Protein AF-A0A936VXJ7-F1 (afdb_monomer_lite)

Foldseek 3Di:
DDPPPPDPPPPPPPPDDDPDPDDDDAAEAEELDPDDDDDDFQCVVCVVPDPVCSVVRDRDDHHYHYLQPQDLVNLVPDPDLLVSLVSLLSNCQAPLPVNLVCLVVSLVSDDPPDDLVSVVVSVVCSVPRHPDDPVSVCSSPVVHDVVVVCSVPVPD

Secondary structure (DSSP, 8-state):
---SSSSS-SS-TTSSSS-PPPPPP--EEEE--SS---PPPHHHHTTTS-HHHHTTS-----EEEEGGG--HHHHHT-S-HHHHHHHHHHHHTT-HHHHHHHHHHHHHHS-TT--HHHHHHHHHHHHHHS---HHHHHHHHTTS-HHHHHHHHTT-

pLDDT: mean 74.16, std 15.55, range [32.59, 91.75]

Structure (mmCIF, N/CA/C/O backbone):
data_AF-A0A936VXJ7-F1
#
_entry.id   AF-A0A936VXJ7-F1
#
loop_
_atom_site.group_PDB
_atom_site.id
_atom_site.type_symbol
_atom_site.label_atom_id
_atom_site.label_alt_id
_atom_site.label_comp_id
_atom_site.label_asym_id
_atom_site.label_entity_id
_atom_site.label_seq_id
_atom_site.pdbx_PDB_ins_code
_atom_site.Cartn_x
_atom_site.Cartn_y
_atom_site.Cartn_z
_atom_site.occupancy
_atom_site.B_iso_or_equiv
_atom_site.auth_seq_id
_atom_site.auth_comp_id
_atom_site.auth_asym_id
_atom_site.auth_atom_id
_atom_site.pdbx_PDB_model_num
ATOM 1 N N . MET A 1 1 ? 13.194 -44.483 -25.697 1.00 38.22 1 MET A N 1
ATOM 2 C CA . MET A 1 1 ? 13.604 -43.407 -24.770 1.00 38.22 1 MET A CA 1
ATOM 3 C C . MET A 1 1 ? 14.396 -42.415 -25.597 1.00 38.22 1 MET A C 1
ATOM 5 O O . MET A 1 1 ? 15.498 -42.755 -25.994 1.00 38.22 1 MET A O 1
ATOM 9 N N . ASP A 1 2 ? 13.800 -41.273 -25.940 1.00 32.59 2 ASP A N 1
ATOM 10 C CA . ASP A 1 2 ? 14.481 -40.190 -26.659 1.00 32.59 2 ASP A CA 1
ATOM 11 C C . ASP A 1 2 ? 14.363 -38.901 -25.834 1.00 32.59 2 ASP A C 1
ATOM 13 O O . ASP A 1 2 ? 13.289 -38.534 -25.351 1.00 32.59 2 ASP A O 1
ATOM 17 N N . SER A 1 3 ? 15.512 -38.286 -25.590 1.00 37.94 3 SER A N 1
ATOM 18 C CA . SER A 1 3 ? 15.780 -37.188 -24.659 1.00 37.94 3 SER A CA 1
ATOM 19 C C . SER A 1 3 ? 15.645 -35.800 -25.301 1.00 37.94 3 SER A C 1
ATOM 21 O O . SER A 1 3 ? 16.005 -34.799 -24.685 1.00 37.94 3 SER A O 1
ATOM 23 N N . SER A 1 4 ? 15.094 -35.712 -26.512 1.00 34.69 4 SER A N 1
ATOM 24 C CA . SER A 1 4 ? 15.023 -34.476 -27.301 1.00 34.69 4 SER A CA 1
ATOM 25 C C . SER A 1 4 ? 13.795 -33.589 -27.021 1.00 34.69 4 SER A C 1
ATOM 27 O O . SER A 1 4 ? 13.782 -32.413 -27.377 1.00 34.69 4 SER A O 1
ATOM 29 N N . THR A 1 5 ? 12.754 -34.093 -26.346 1.00 35.91 5 THR A N 1
ATOM 30 C CA . THR A 1 5 ? 11.423 -33.438 -26.346 1.00 35.91 5 THR A CA 1
ATOM 31 C C . THR A 1 5 ? 11.115 -32.526 -25.143 1.00 35.91 5 THR A C 1
ATOM 33 O O . THR A 1 5 ? 9.987 -32.057 -25.005 1.00 35.91 5 THR A O 1
ATOM 36 N N . ARG A 1 6 ? 12.065 -32.262 -24.231 1.00 35.41 6 ARG A N 1
ATOM 37 C CA . ARG A 1 6 ? 11.765 -31.557 -22.957 1.00 35.41 6 ARG A CA 1
ATOM 38 C C . ARG A 1 6 ? 12.106 -30.064 -22.887 1.00 35.41 6 ARG A C 1
ATOM 40 O O . ARG A 1 6 ? 11.699 -29.435 -21.918 1.00 35.41 6 ARG A O 1
ATOM 47 N N . ILE A 1 7 ? 12.786 -29.471 -23.872 1.00 37.38 7 ILE A N 1
ATOM 48 C CA . ILE A 1 7 ? 13.314 -28.095 -23.717 1.00 37.38 7 ILE A CA 1
ATOM 49 C C . ILE A 1 7 ? 12.402 -26.997 -24.309 1.00 37.38 7 ILE A C 1
ATOM 51 O O . ILE A 1 7 ? 12.488 -25.840 -23.915 1.00 37.38 7 ILE A O 1
ATOM 55 N N . SER A 1 8 ? 11.436 -27.316 -25.168 1.00 33.12 8 SER A N 1
ATOM 56 C CA . SER A 1 8 ? 10.668 -26.298 -25.914 1.00 33.12 8 SER A CA 1
ATOM 57 C C . SER A 1 8 ? 9.388 -25.776 -25.237 1.00 33.12 8 SER A C 1
ATOM 59 O O . SER A 1 8 ? 8.607 -25.066 -25.866 1.00 33.12 8 SER A O 1
ATOM 61 N N . LYS A 1 9 ? 9.136 -26.090 -23.958 1.00 35.00 9 LYS A N 1
ATOM 62 C CA . LYS A 1 9 ? 7.835 -25.815 -23.310 1.00 35.00 9 LYS A CA 1
ATOM 63 C C . LYS A 1 9 ? 7.728 -24.501 -22.520 1.00 35.00 9 LYS A C 1
ATOM 65 O O . LYS A 1 9 ? 6.738 -24.331 -21.816 1.00 35.00 9 LYS A O 1
ATOM 70 N N . LEU A 1 10 ? 8.690 -23.575 -22.631 1.00 34.91 10 LEU A N 1
ATOM 71 C CA . LEU A 1 10 ? 8.666 -22.314 -21.863 1.00 34.91 10 LEU A CA 1
ATOM 72 C C . LEU A 1 10 ? 8.192 -21.060 -22.624 1.00 34.91 10 LEU A C 1
ATOM 74 O O . LEU A 1 10 ? 7.893 -20.063 -21.978 1.00 34.91 10 LEU A O 1
ATOM 78 N N . SER A 1 11 ? 8.066 -21.075 -23.953 1.00 37.62 11 SER A N 1
ATOM 79 C CA . SER A 1 11 ? 7.739 -19.861 -24.736 1.00 37.62 11 SER A CA 1
ATOM 80 C C . SER A 1 11 ? 6.331 -19.835 -25.347 1.00 37.62 11 SER A C 1
ATOM 82 O O . SER A 1 11 ? 5.994 -18.912 -26.083 1.00 37.62 11 SER A O 1
ATOM 84 N N . LEU A 1 12 ? 5.475 -20.812 -25.034 1.00 38.44 12 LEU A N 1
ATOM 85 C CA . LEU A 1 12 ? 4.230 -21.066 -25.773 1.00 38.44 12 LEU A CA 1
ATOM 86 C C . LEU A 1 12 ? 2.930 -20.863 -24.972 1.00 38.44 12 LEU A C 1
ATOM 88 O O . LEU A 1 12 ? 1.921 -21.494 -25.275 1.00 38.44 12 LEU A O 1
ATOM 92 N N . CYS A 1 13 ? 2.888 -19.974 -23.973 1.00 42.28 13 CYS A N 1
ATOM 93 C CA . CYS A 1 13 ? 1.605 -19.686 -23.303 1.00 42.28 13 CYS A CA 1
ATOM 94 C C . CYS A 1 13 ? 0.600 -18.948 -24.225 1.00 42.28 13 CYS A C 1
ATOM 96 O O . CYS A 1 13 ? -0.590 -18.900 -23.932 1.00 42.28 13 CYS A O 1
ATOM 98 N N . CYS A 1 14 ? 1.046 -18.423 -25.375 1.00 44.62 14 CYS A N 1
ATOM 99 C CA . CYS A 1 14 ? 0.199 -17.652 -26.294 1.00 44.62 14 CYS A CA 1
ATOM 100 C C . CYS A 1 14 ? -0.342 -18.423 -27.512 1.00 44.62 14 CYS A C 1
ATOM 102 O O . CYS A 1 14 ? -1.029 -17.819 -28.329 1.00 44.62 14 CYS A O 1
ATOM 104 N N . THR A 1 15 ? -0.071 -19.722 -27.679 1.00 41.25 15 THR A N 1
ATOM 105 C CA . THR A 1 15 ? -0.474 -20.445 -28.911 1.00 41.25 15 THR A CA 1
ATOM 106 C C . THR A 1 15 ? -1.250 -21.735 -28.686 1.00 41.25 15 THR A C 1
ATOM 108 O O . THR A 1 15 ? -1.434 -22.505 -29.627 1.00 41.25 15 THR A O 1
ATOM 111 N N . SER A 1 16 ? -1.814 -21.958 -27.496 1.00 45.28 16 SER A N 1
ATOM 112 C CA . SER A 1 16 ? -2.811 -23.016 -27.324 1.00 45.28 16 SER A CA 1
ATOM 113 C C . SER A 1 16 ? -4.217 -22.460 -27.082 1.00 45.28 16 SER A C 1
ATOM 115 O O . SER A 1 16 ? -4.612 -22.189 -25.952 1.00 45.28 16 SER A O 1
ATOM 117 N N . GLN A 1 17 ? -4.974 -22.458 -28.183 1.00 48.06 17 GLN A N 1
ATOM 118 C CA . GLN A 1 17 ? -6.402 -22.781 -28.268 1.00 48.06 17 GLN A CA 1
ATOM 119 C C . GLN A 1 17 ? -7.424 -21.640 -28.099 1.00 48.06 17 GLN A C 1
ATOM 121 O O . GLN A 1 17 ? -7.565 -21.012 -27.052 1.00 48.06 17 GLN A O 1
ATOM 126 N N . SER A 1 18 ? -8.245 -21.523 -29.153 1.00 48.81 18 SER A N 1
ATOM 127 C CA . SER A 1 18 ? -9.419 -20.664 -29.385 1.00 48.81 18 SER A CA 1
ATOM 128 C C . SER A 1 18 ? -9.131 -19.204 -29.758 1.00 48.81 18 SER A C 1
ATOM 130 O O . SER A 1 18 ? -8.233 -18.580 -29.208 1.00 48.81 18 SER A O 1
ATOM 132 N N . GLN A 1 19 ? -9.913 -18.676 -30.710 1.00 55.91 19 GLN A N 1
ATOM 133 C CA . GLN A 1 19 ? -10.010 -17.277 -31.169 1.00 55.91 19 GLN A CA 1
ATOM 134 C C . GLN A 1 19 ? -10.372 -16.300 -30.030 1.00 55.91 19 GLN A C 1
ATOM 136 O O . GLN A 1 19 ? -11.368 -15.579 -30.081 1.00 55.91 19 GLN A O 1
ATOM 141 N N . LYS A 1 20 ? -9.594 -16.282 -28.952 1.00 63.78 20 LYS A N 1
ATOM 142 C CA . LYS A 1 20 ? -9.739 -15.308 -27.880 1.00 63.78 20 LYS A CA 1
ATOM 143 C C . LYS A 1 20 ? -9.072 -14.021 -28.336 1.00 63.78 20 LYS A C 1
ATOM 145 O O . LYS A 1 20 ? -7.912 -14.025 -28.740 1.00 63.78 20 LYS A O 1
ATOM 150 N N . LYS A 1 21 ? -9.838 -12.928 -28.301 1.00 71.69 21 LYS A N 1
ATOM 151 C CA . LYS A 1 21 ? -9.329 -11.577 -28.549 1.00 71.69 21 LYS A CA 1
ATOM 152 C C . LYS A 1 21 ? -8.070 -11.366 -27.709 1.00 71.69 21 LYS A C 1
ATOM 154 O O . LYS A 1 21 ? -8.076 -11.617 -26.506 1.00 71.69 21 LYS A O 1
ATOM 159 N N . VAL A 1 22 ? -6.995 -10.932 -28.357 1.00 76.69 22 VAL A N 1
ATOM 160 C CA . VAL A 1 22 ? -5.766 -10.553 -27.662 1.00 76.69 22 VAL A CA 1
ATOM 161 C C . VAL A 1 22 ? -6.062 -9.266 -26.900 1.00 76.69 22 VAL A C 1
ATOM 163 O O . VAL A 1 22 ? -6.477 -8.272 -27.496 1.00 76.69 22 VAL A O 1
ATOM 166 N N . HIS A 1 23 ? -5.888 -9.299 -25.582 1.00 80.69 23 HIS A N 1
ATOM 167 C CA . HIS A 1 23 ? -6.041 -8.129 -24.727 1.00 80.69 23 HIS A CA 1
ATOM 168 C C . HIS A 1 23 ? -4.665 -7.521 -24.436 1.00 80.69 23 HIS A C 1
ATOM 170 O O . HIS A 1 23 ? -3.713 -8.273 -24.209 1.00 80.69 23 HIS A O 1
ATOM 176 N N . PRO A 1 24 ? -4.536 -6.183 -24.425 1.00 80.81 24 PRO A N 1
ATOM 177 C CA . PRO A 1 24 ? -3.307 -5.551 -23.973 1.00 80.81 24 PRO A CA 1
ATOM 178 C C . PRO A 1 24 ? -3.052 -5.915 -22.506 1.00 80.81 24 PRO A C 1
ATOM 180 O O . PRO A 1 24 ? -3.937 -5.780 -21.661 1.00 80.81 24 PRO A O 1
ATOM 183 N N . VAL A 1 25 ? -1.836 -6.370 -22.204 1.00 81.19 25 VAL A N 1
ATOM 184 C CA . VAL A 1 25 ? -1.378 -6.604 -20.831 1.00 81.19 25 VAL A CA 1
ATOM 185 C C . VAL A 1 25 ? -0.653 -5.351 -20.362 1.00 81.19 25 VAL A C 1
ATOM 187 O O . VAL A 1 25 ? 0.349 -4.959 -20.958 1.00 81.19 25 VAL A O 1
ATOM 190 N N . ILE A 1 26 ? -1.158 -4.721 -19.302 1.00 84.69 26 ILE A N 1
ATOM 191 C CA . ILE A 1 26 ? -0.515 -3.565 -18.671 1.00 84.69 26 ILE A CA 1
ATOM 192 C C . ILE A 1 26 ? 0.280 -4.079 -17.465 1.00 84.69 26 ILE A C 1
ATOM 194 O O . ILE A 1 26 ? -0.332 -4.533 -16.496 1.00 84.69 26 ILE A O 1
ATOM 198 N N . PRO A 1 27 ? 1.622 -4.035 -17.492 1.00 83.50 27 PRO A N 1
ATOM 199 C CA . PRO A 1 27 ? 2.417 -4.458 -16.354 1.00 83.50 27 PRO A CA 1
ATOM 200 C C . PRO A 1 27 ? 2.348 -3.392 -15.260 1.00 83.50 27 PRO A C 1
ATOM 202 O O . PRO A 1 27 ? 2.728 -2.237 -15.466 1.00 83.50 27 PRO A O 1
ATOM 205 N N . ILE A 1 28 ? 1.866 -3.793 -14.087 1.00 84.69 28 ILE A N 1
ATOM 206 C CA . ILE A 1 28 ? 1.844 -2.957 -12.887 1.00 84.69 28 ILE A CA 1
ATOM 207 C C . ILE A 1 28 ? 3.028 -3.370 -12.018 1.00 84.69 28 ILE A C 1
ATOM 209 O O . ILE A 1 28 ? 3.136 -4.525 -11.610 1.00 84.69 28 ILE A O 1
ATOM 213 N N . LEU A 1 29 ? 3.917 -2.420 -11.748 1.00 85.38 29 LEU A N 1
ATOM 214 C CA . LEU A 1 29 ? 5.057 -2.595 -10.865 1.00 85.38 29 LEU A CA 1
ATOM 215 C C . LEU A 1 29 ? 4.728 -1.974 -9.515 1.00 85.38 29 LEU A C 1
ATOM 217 O O . LEU A 1 29 ? 4.632 -0.756 -9.378 1.00 85.38 29 LEU A O 1
ATOM 221 N N . TYR A 1 30 ? 4.544 -2.834 -8.527 1.00 85.44 30 TYR A N 1
ATOM 222 C CA . TYR A 1 30 ? 4.055 -2.459 -7.216 1.00 85.44 30 TYR A CA 1
ATOM 223 C C . TYR A 1 30 ? 5.163 -2.589 -6.165 1.00 85.44 30 TYR A C 1
ATOM 225 O O . TYR A 1 30 ? 5.767 -3.654 -6.032 1.00 85.44 30 TYR A O 1
ATOM 233 N N . TYR A 1 31 ? 5.453 -1.506 -5.441 1.00 86.19 31 TYR A N 1
ATOM 234 C CA . TYR A 1 31 ? 6.580 -1.423 -4.510 1.00 86.19 31 TYR A CA 1
ATOM 235 C C . TYR A 1 31 ? 6.155 -0.960 -3.113 1.00 86.19 31 TYR A C 1
ATOM 237 O O . TYR A 1 31 ? 5.547 0.099 -2.946 1.00 86.19 31 TYR A O 1
ATOM 245 N N . GLN A 1 32 ? 6.545 -1.747 -2.107 1.00 80.56 32 GLN A N 1
ATOM 246 C CA . GLN A 1 32 ? 6.182 -1.571 -0.695 1.00 80.56 32 GLN A CA 1
ATOM 247 C C . GLN A 1 32 ? 7.390 -1.324 0.228 1.00 80.56 32 GLN A C 1
ATOM 249 O O . GLN A 1 32 ? 7.325 -1.632 1.417 1.00 80.56 32 GLN A O 1
ATOM 254 N N . GLY A 1 33 ? 8.521 -0.849 -0.300 1.00 79.56 33 GLY A N 1
ATOM 255 C CA . GLY A 1 33 ? 9.717 -0.619 0.515 1.00 79.56 33 GLY A CA 1
ATOM 256 C C . GLY A 1 33 ? 9.712 0.711 1.275 1.00 79.56 33 GLY A C 1
ATOM 257 O O . GLY A 1 33 ? 8.847 1.564 1.077 1.00 79.56 33 GLY A O 1
ATOM 258 N N . LYS A 1 34 ? 10.710 0.870 2.155 1.00 73.56 34 LYS A N 1
ATOM 259 C CA . LYS A 1 34 ? 10.889 2.029 3.050 1.00 73.56 34 LYS A CA 1
ATOM 260 C C . LYS A 1 34 ? 11.426 3.284 2.360 1.00 73.56 34 LYS A C 1
ATOM 262 O O . LYS A 1 34 ? 11.454 4.338 2.981 1.00 73.56 34 LYS A O 1
ATOM 267 N N . GLU A 1 35 ? 11.880 3.181 1.115 1.00 78.50 35 GLU A N 1
ATOM 268 C CA . GLU A 1 35 ? 12.590 4.259 0.426 1.00 78.50 35 GLU A CA 1
ATOM 269 C C . GLU A 1 35 ? 11.893 4.656 -0.873 1.00 78.50 35 GLU A C 1
ATOM 271 O O . GLU A 1 35 ? 11.108 3.902 -1.448 1.00 78.50 35 GLU A O 1
ATOM 276 N N . LYS A 1 36 ? 12.198 5.854 -1.379 1.00 76.12 36 LYS A N 1
ATOM 277 C CA . LYS A 1 36 ? 11.784 6.219 -2.734 1.00 76.12 36 LYS A CA 1
ATOM 278 C C . LYS A 1 36 ? 12.536 5.344 -3.725 1.00 76.12 36 LYS A C 1
ATOM 280 O O . LYS A 1 36 ? 13.745 5.480 -3.880 1.00 76.12 36 LYS A O 1
ATOM 285 N N . TRP A 1 37 ? 11.807 4.501 -4.444 1.00 80.94 37 TRP A N 1
ATOM 286 C CA . TRP A 1 37 ? 12.383 3.745 -5.542 1.00 80.94 37 TRP A CA 1
ATOM 287 C C . TRP A 1 37 ? 12.178 4.474 -6.869 1.00 80.94 37 TRP A C 1
ATOM 289 O O . TRP A 1 37 ? 11.055 4.817 -7.246 1.00 80.94 37 TRP A O 1
ATOM 299 N N . LYS A 1 38 ? 13.282 4.717 -7.577 1.00 81.00 38 LYS A N 1
ATOM 300 C CA . LYS A 1 38 ? 13.268 5.183 -8.961 1.00 81.00 38 LYS A CA 1
ATOM 301 C C . LYS A 1 38 ? 13.287 3.959 -9.870 1.00 81.00 38 LYS A C 1
ATOM 303 O O . LYS A 1 38 ? 14.284 3.246 -9.916 1.00 81.00 38 LYS A O 1
ATOM 308 N N . VAL A 1 39 ? 12.186 3.725 -10.578 1.00 80.94 39 VAL A N 1
ATOM 309 C CA . VAL A 1 39 ? 12.097 2.625 -11.543 1.00 80.94 39 VAL A CA 1
ATOM 310 C C . VAL A 1 39 ? 12.990 2.931 -12.737 1.00 80.94 39 VAL A C 1
ATOM 312 O O . VAL A 1 39 ? 12.792 3.928 -13.432 1.00 80.94 39 VAL A O 1
ATOM 315 N N . GLU A 1 40 ? 13.968 2.065 -12.961 1.00 83.38 40 GLU A N 1
ATOM 316 C CA . GLU A 1 40 ? 14.768 2.037 -14.183 1.00 83.38 40 GLU A CA 1
ATOM 317 C C . GLU A 1 40 ? 14.084 1.145 -15.228 1.00 83.38 40 GLU A C 1
ATOM 319 O O . GLU A 1 40 ? 13.308 0.248 -14.877 1.00 83.38 40 GLU A O 1
ATOM 324 N N . SER A 1 41 ? 14.335 1.383 -16.519 1.00 81.25 41 SER A N 1
ATOM 325 C CA . SER A 1 41 ? 13.802 0.490 -17.549 1.00 81.25 41 SER A CA 1
ATOM 326 C C . SER A 1 41 ? 14.466 -0.889 -17.462 1.00 81.25 41 SER A C 1
ATOM 328 O O . SER A 1 41 ? 15.590 -1.027 -16.978 1.00 81.25 41 SER A O 1
ATOM 330 N N . MET A 1 42 ? 13.802 -1.928 -17.977 1.00 80.69 42 MET A N 1
ATOM 331 C CA . MET A 1 42 ? 14.399 -3.270 -18.024 1.00 80.69 42 MET A CA 1
ATOM 332 C C . MET A 1 42 ? 15.738 -3.268 -18.784 1.00 80.69 42 MET A C 1
ATOM 334 O O . MET A 1 42 ? 16.670 -3.971 -18.405 1.00 80.69 42 MET A O 1
ATOM 338 N N . ALA A 1 43 ? 15.852 -2.435 -19.822 1.00 82.31 43 ALA A N 1
ATOM 339 C CA . ALA A 1 43 ? 17.093 -2.251 -20.567 1.00 82.31 43 ALA A CA 1
ATOM 340 C C . ALA A 1 43 ? 18.195 -1.604 -19.710 1.00 82.31 43 ALA A C 1
ATOM 342 O O . ALA A 1 43 ? 19.338 -2.053 -19.745 1.00 82.31 43 ALA A O 1
ATOM 343 N N . ASP A 1 44 ? 17.855 -0.599 -18.897 1.00 85.88 44 ASP A N 1
ATOM 344 C CA . ASP A 1 44 ? 18.810 0.061 -17.998 1.00 85.88 44 ASP A CA 1
ATOM 345 C C . ASP A 1 44 ? 19.350 -0.901 -16.933 1.00 85.88 44 ASP A C 1
ATOM 347 O O . ASP A 1 44 ? 20.553 -0.909 -16.662 1.00 85.88 44 ASP A O 1
ATOM 351 N N . LEU A 1 45 ? 18.480 -1.754 -16.381 1.00 85.44 45 LEU A N 1
ATOM 352 C CA . LEU A 1 45 ? 18.856 -2.775 -15.399 1.00 85.44 45 LEU A CA 1
ATOM 353 C C . LEU A 1 45 ? 19.804 -3.830 -15.987 1.00 85.44 45 LEU A C 1
ATOM 355 O O . LEU A 1 45 ? 20.626 -4.397 -15.268 1.00 85.44 45 LEU A O 1
ATOM 359 N N . LEU A 1 46 ? 19.709 -4.088 -17.293 1.00 87.44 46 LEU A N 1
ATOM 360 C CA . LEU A 1 46 ? 20.484 -5.116 -17.988 1.00 87.44 46 LEU A CA 1
ATOM 361 C C . LEU A 1 46 ? 21.656 -4.551 -18.803 1.00 87.44 46 LEU A C 1
ATOM 363 O O . LEU A 1 46 ? 22.342 -5.310 -19.481 1.00 87.44 46 LEU A O 1
ATOM 367 N N . LYS A 1 47 ? 21.964 -3.253 -18.703 1.00 85.25 47 LYS A N 1
ATOM 368 C CA . LYS A 1 47 ? 23.025 -2.586 -19.488 1.00 85.25 47 LYS A CA 1
ATOM 369 C C . LYS A 1 47 ? 24.428 -3.193 -19.353 1.00 85.25 47 LYS A C 1
ATOM 371 O O . LYS A 1 47 ? 25.291 -2.926 -20.183 1.00 85.25 47 LYS A O 1
ATOM 376 N N . THR A 1 48 ? 24.675 -3.968 -18.296 1.00 91.06 48 THR A N 1
ATOM 377 C CA . THR A 1 48 ? 25.946 -4.669 -18.052 1.00 91.06 48 THR A CA 1
ATOM 378 C C . THR A 1 48 ? 26.091 -5.953 -18.871 1.00 91.06 48 THR A C 1
ATOM 380 O O . THR A 1 48 ? 27.198 -6.475 -18.992 1.00 91.06 48 THR A O 1
ATOM 383 N N . TYR A 1 49 ? 25.000 -6.464 -19.445 1.00 89.62 49 TYR A N 1
ATOM 384 C CA . TYR A 1 49 ? 25.007 -7.665 -20.271 1.00 89.62 49 TYR A CA 1
ATOM 385 C C . TYR A 1 49 ? 25.454 -7.360 -21.710 1.00 89.62 49 TYR A C 1
ATOM 387 O O . TYR A 1 49 ? 25.307 -6.232 -22.189 1.00 89.62 49 TYR A O 1
ATOM 395 N N . PRO A 1 50 ? 25.987 -8.363 -22.437 1.00 91.75 50 PRO A N 1
ATOM 396 C CA . PRO A 1 50 ? 26.375 -8.202 -23.833 1.00 91.75 50 PRO A CA 1
ATOM 397 C C . PRO A 1 50 ? 25.258 -7.601 -24.691 1.00 91.75 50 PRO A C 1
ATOM 399 O O . PRO A 1 50 ? 24.106 -8.024 -24.603 1.00 91.75 50 PRO A O 1
ATOM 402 N N . LYS A 1 51 ? 25.614 -6.672 -25.590 1.00 87.12 51 LYS A N 1
ATOM 403 C CA . LYS A 1 51 ? 24.652 -5.983 -26.473 1.00 87.12 51 LYS A CA 1
ATOM 404 C C . LYS A 1 51 ? 23.769 -6.941 -27.276 1.00 87.12 51 LYS A C 1
ATOM 406 O O . LYS A 1 51 ? 22.600 -6.646 -27.469 1.00 87.12 51 LYS A O 1
ATOM 411 N N . ALA A 1 52 ? 24.302 -8.098 -27.671 1.00 90.19 52 ALA A N 1
ATOM 412 C CA . ALA A 1 52 ? 23.552 -9.132 -28.384 1.00 90.19 52 ALA A CA 1
ATOM 413 C C . ALA A 1 52 ? 22.330 -9.658 -27.601 1.00 90.19 52 ALA A C 1
ATOM 415 O O . ALA A 1 52 ? 21.370 -10.120 -28.204 1.00 90.19 52 ALA A O 1
ATOM 416 N N . LEU A 1 53 ? 22.339 -9.578 -26.264 1.00 88.19 53 LEU A N 1
ATOM 417 C CA . LEU A 1 53 ? 21.200 -9.985 -25.437 1.00 88.19 53 LEU A CA 1
ATOM 418 C C . LEU A 1 53 ? 20.117 -8.903 -25.342 1.00 88.19 53 LEU A C 1
ATOM 420 O O . LEU A 1 53 ? 18.978 -9.228 -25.016 1.00 88.19 53 LEU A O 1
ATOM 424 N N . MET A 1 54 ? 20.434 -7.640 -25.654 1.00 86.25 54 MET A N 1
ATOM 425 C CA . MET A 1 54 ? 19.475 -6.531 -25.553 1.00 86.25 54 MET A CA 1
ATOM 426 C C . MET A 1 54 ? 18.308 -6.671 -26.533 1.00 86.25 54 MET A C 1
ATOM 428 O O . MET A 1 54 ? 17.211 -6.212 -26.234 1.00 86.25 54 MET A O 1
ATOM 432 N N . GLU A 1 55 ? 18.510 -7.355 -27.662 1.00 85.94 55 GLU A N 1
ATOM 433 C CA . GLU A 1 55 ? 17.463 -7.633 -28.659 1.00 85.94 55 GLU A CA 1
ATOM 434 C C . GLU A 1 55 ? 16.326 -8.510 -28.108 1.00 85.94 55 GLU A C 1
ATOM 436 O O . GLU A 1 55 ? 15.214 -8.490 -28.631 1.00 85.94 55 GLU A O 1
ATOM 441 N N . TYR A 1 56 ? 16.586 -9.246 -27.024 1.00 86.75 56 TYR A N 1
ATOM 442 C CA . TYR A 1 56 ? 15.617 -10.121 -26.364 1.00 86.75 56 TYR A CA 1
ATOM 443 C C . TYR A 1 56 ? 14.990 -9.483 -25.119 1.00 86.75 56 TYR A C 1
ATOM 445 O O . TYR A 1 56 ? 14.108 -10.086 -24.505 1.00 86.75 56 TYR A O 1
ATOM 453 N N . VAL A 1 57 ? 15.429 -8.283 -24.724 1.00 83.88 57 VAL A N 1
ATOM 454 C CA . VAL A 1 57 ? 14.898 -7.582 -23.551 1.00 83.88 57 VAL A CA 1
ATOM 455 C C . VAL A 1 57 ? 13.594 -6.875 -23.935 1.00 83.88 57 VAL A C 1
ATOM 457 O O . VAL A 1 57 ? 13.604 -5.987 -24.789 1.00 83.88 57 VAL A O 1
ATOM 460 N N . PRO A 1 58 ? 12.453 -7.213 -23.306 1.00 79.75 58 PRO A N 1
ATOM 461 C CA . PRO A 1 58 ? 11.188 -6.562 -23.613 1.00 79.75 58 PRO A CA 1
ATOM 462 C C . PRO A 1 58 ? 11.218 -5.081 -23.223 1.00 79.75 58 PRO A C 1
ATOM 464 O O . PRO A 1 58 ? 11.486 -4.736 -22.072 1.00 79.75 58 PRO A O 1
ATOM 467 N N . ASN A 1 59 ? 10.870 -4.203 -24.163 1.00 75.12 59 ASN A N 1
ATOM 468 C CA . ASN A 1 59 ? 10.741 -2.768 -23.912 1.00 75.12 59 ASN A CA 1
ATOM 469 C C . ASN A 1 59 ? 9.271 -2.379 -23.691 1.00 75.12 59 ASN A C 1
ATOM 471 O O . ASN A 1 59 ? 8.660 -1.698 -24.516 1.00 75.12 59 ASN A O 1
ATOM 475 N N . TYR A 1 60 ? 8.670 -2.869 -22.605 1.00 79.31 60 TYR A N 1
ATOM 476 C CA . TYR A 1 60 ? 7.322 -2.458 -22.210 1.00 79.31 60 TYR A CA 1
ATOM 477 C C . TYR A 1 60 ? 7.360 -1.322 -21.187 1.00 79.31 60 TYR A C 1
ATOM 479 O O . TYR A 1 60 ? 8.235 -1.250 -20.325 1.00 79.31 60 TYR A O 1
ATOM 487 N N . LYS A 1 61 ? 6.355 -0.445 -21.253 1.00 81.06 61 LYS A N 1
ATOM 488 C CA . LYS A 1 61 ? 6.095 0.547 -20.207 1.00 81.06 61 LYS A CA 1
ATOM 489 C C . LYS A 1 61 ? 5.326 -0.115 -19.070 1.00 81.06 61 LYS A C 1
ATOM 491 O O . LYS A 1 61 ? 4.335 -0.793 -19.328 1.00 81.06 61 LYS A O 1
ATOM 496 N N . SER A 1 62 ? 5.753 0.115 -17.833 1.00 82.56 62 SER A N 1
ATOM 497 C CA . SER A 1 62 ? 5.031 -0.306 -16.631 1.00 82.56 62 SER A CA 1
ATOM 498 C C . SER A 1 62 ? 4.373 0.872 -15.927 1.00 82.56 62 SER A C 1
ATOM 500 O O . SER A 1 62 ? 4.950 1.957 -15.855 1.00 82.56 62 SER A O 1
ATOM 502 N N . VAL A 1 63 ? 3.204 0.635 -15.338 1.00 84.12 63 VAL A N 1
ATOM 503 C CA . VAL A 1 63 ? 2.615 1.556 -14.361 1.00 84.12 63 VAL A CA 1
ATOM 504 C C . VAL A 1 63 ? 3.296 1.300 -13.024 1.00 84.12 63 VAL A C 1
ATOM 506 O O . VAL A 1 63 ? 3.169 0.211 -12.468 1.00 84.12 63 VAL A O 1
ATOM 509 N N . PHE A 1 64 ? 4.047 2.279 -12.524 1.00 83.62 64 PHE A N 1
ATOM 510 C CA . PHE A 1 64 ? 4.694 2.177 -11.221 1.00 83.62 64 PHE A CA 1
ATOM 511 C C . PHE A 1 64 ? 3.782 2.689 -10.107 1.00 83.62 64 PHE A C 1
ATOM 513 O O . PHE A 1 64 ? 3.290 3.814 -10.172 1.00 83.62 64 PHE A O 1
ATOM 520 N N . VAL A 1 65 ? 3.609 1.878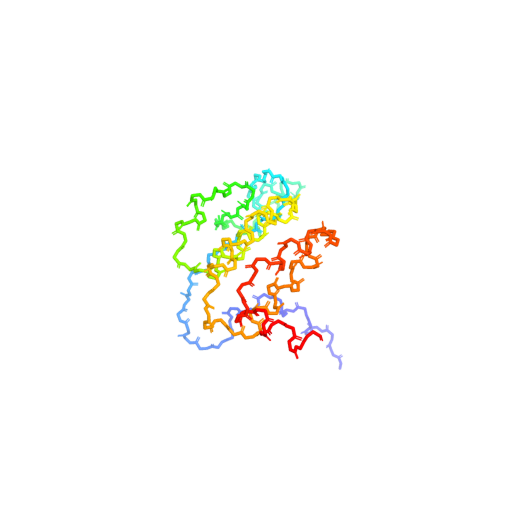 -9.066 1.00 79.25 65 VAL A N 1
ATOM 521 C CA . VAL A 1 65 ? 2.865 2.222 -7.855 1.00 79.25 65 VAL A CA 1
ATOM 522 C C . VAL A 1 65 ? 3.782 2.005 -6.654 1.00 79.25 65 VAL A C 1
ATOM 524 O O . VAL A 1 65 ? 3.985 0.878 -6.202 1.00 79.25 65 VAL A O 1
ATOM 527 N N . GLY A 1 66 ? 4.361 3.094 -6.147 1.00 81.25 66 GLY A N 1
ATOM 528 C CA . GLY A 1 66 ? 5.197 3.091 -4.947 1.00 81.25 66 GLY A CA 1
ATOM 529 C C . GLY A 1 66 ? 4.431 3.595 -3.725 1.00 81.25 66 GLY A C 1
ATOM 530 O O . GLY A 1 66 ? 4.026 4.756 -3.692 1.00 81.25 66 GLY A O 1
ATOM 531 N N . LEU A 1 67 ? 4.281 2.756 -2.696 1.00 76.56 67 LEU A N 1
ATOM 532 C CA . LEU A 1 67 ? 3.525 3.109 -1.486 1.00 76.56 67 LEU A CA 1
ATOM 533 C C . LEU A 1 67 ? 4.137 4.258 -0.680 1.00 76.56 67 LEU A C 1
ATOM 535 O O . LEU A 1 67 ? 3.402 5.045 -0.086 1.00 76.56 67 LEU A O 1
ATOM 539 N N . PHE A 1 68 ? 5.469 4.366 -0.669 1.00 71.69 68 PHE A N 1
ATOM 540 C CA . PHE A 1 68 ? 6.180 5.411 0.073 1.00 71.69 68 PHE A CA 1
ATOM 541 C C . PHE A 1 68 ? 5.734 6.826 -0.339 1.00 71.69 68 PHE A C 1
ATOM 543 O O . PHE A 1 68 ? 5.711 7.739 0.480 1.00 71.69 68 PHE A O 1
ATOM 550 N N . GLY A 1 69 ? 5.360 7.010 -1.610 1.00 70.81 69 GLY A N 1
ATOM 551 C CA . GLY A 1 69 ? 4.956 8.303 -2.164 1.00 70.81 69 GLY A CA 1
ATOM 552 C C . GLY A 1 69 ? 3.458 8.591 -2.127 1.00 70.81 69 GLY A C 1
ATOM 553 O O . GLY A 1 69 ? 3.071 9.703 -2.477 1.00 70.81 69 GLY A O 1
ATOM 554 N N . LEU A 1 70 ? 2.613 7.630 -1.732 1.00 79.19 70 LEU A N 1
ATOM 555 C CA . LEU A 1 70 ? 1.179 7.891 -1.613 1.00 79.19 70 LEU A CA 1
ATOM 556 C C . LEU A 1 70 ? 0.950 8.946 -0.528 1.00 79.19 70 LEU A C 1
ATOM 558 O O . LEU A 1 70 ? 1.660 8.981 0.471 1.00 79.19 70 LEU A O 1
ATOM 562 N N . THR A 1 71 ? -0.015 9.832 -0.714 1.00 83.81 71 THR A N 1
ATOM 563 C CA . THR A 1 71 ? -0.471 10.731 0.352 1.00 83.81 71 THR A CA 1
ATOM 564 C C . THR A 1 71 ? -1.772 10.198 0.928 1.00 83.81 71 THR A C 1
ATOM 566 O O . THR A 1 71 ? -2.487 9.441 0.270 1.00 83.81 71 THR A O 1
ATOM 569 N N . ASP A 1 72 ? -2.109 10.610 2.145 1.00 82.69 72 ASP A N 1
ATOM 570 C CA . ASP A 1 72 ? -3.390 10.241 2.751 1.00 82.69 72 ASP A CA 1
ATOM 571 C C . ASP A 1 72 ? -4.558 10.789 1.901 1.00 82.69 72 ASP A C 1
ATOM 573 O O . ASP A 1 72 ? -5.574 10.125 1.735 1.00 82.69 72 ASP A O 1
ATOM 577 N N . GLU A 1 73 ? -4.368 11.939 1.243 1.00 84.94 73 GLU A N 1
ATOM 578 C CA . GLU A 1 73 ? -5.288 12.473 0.232 1.00 84.94 73 GLU A CA 1
ATOM 579 C C . GLU A 1 73 ? -5.455 11.526 -0.967 1.00 84.94 73 GLU A C 1
ATOM 581 O O . GLU A 1 73 ? -6.582 11.227 -1.357 1.00 84.94 73 GLU A O 1
ATOM 586 N N . SER A 1 74 ? -4.354 10.985 -1.502 1.00 84.50 74 SER A N 1
ATOM 587 C CA . SER A 1 74 ? -4.399 10.020 -2.613 1.00 84.50 74 SER A CA 1
ATOM 588 C C . SER A 1 74 ? -5.137 8.739 -2.216 1.00 84.50 74 SER A C 1
ATOM 590 O O . SER A 1 74 ? -5.875 8.172 -3.016 1.00 84.50 74 SER A O 1
ATOM 592 N N . LEU A 1 75 ? -4.956 8.280 -0.974 1.00 83.94 75 LEU A N 1
ATOM 593 C CA . LEU A 1 75 ? -5.669 7.120 -0.437 1.00 83.94 75 LEU A CA 1
ATOM 594 C C . LEU A 1 75 ? -7.163 7.409 -0.269 1.00 83.94 75 LEU A C 1
ATOM 596 O O . LEU A 1 75 ? -7.989 6.561 -0.596 1.00 83.94 75 LEU A O 1
ATOM 600 N N . ASN A 1 76 ? -7.524 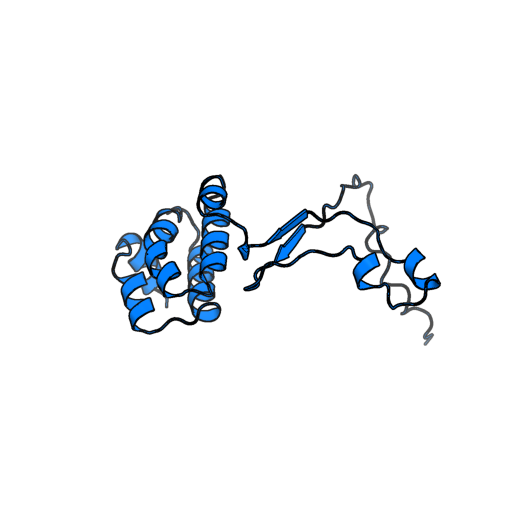8.603 0.197 1.00 83.06 76 ASN A N 1
ATOM 601 C CA . ASN A 1 76 ? -8.917 9.002 0.402 1.00 83.06 76 ASN A CA 1
ATOM 602 C C . ASN A 1 76 ? -9.699 9.172 -0.908 1.00 83.06 76 ASN A C 1
ATOM 604 O O . ASN A 1 76 ? -10.915 9.000 -0.901 1.00 83.06 76 ASN A O 1
ATOM 608 N N . GLN A 1 77 ? -9.015 9.451 -2.020 1.00 86.38 77 GLN A N 1
ATOM 609 C CA . GLN A 1 77 ? -9.610 9.504 -3.362 1.00 86.38 77 GLN A CA 1
ATOM 610 C C . GLN A 1 77 ? -9.945 8.118 -3.942 1.00 86.38 77 GLN A C 1
ATOM 612 O O . GLN A 1 77 ? -10.627 8.036 -4.962 1.00 86.38 77 GLN A O 1
ATOM 617 N N . LEU A 1 78 ? -9.488 7.023 -3.321 1.00 84.06 78 LEU A N 1
ATOM 618 C CA . LEU A 1 78 ? -9.826 5.673 -3.770 1.00 84.06 78 LEU A CA 1
ATOM 619 C C . LEU A 1 78 ? -11.293 5.353 -3.461 1.00 84.06 78 LEU A C 1
ATOM 621 O O . LEU A 1 78 ? -11.710 5.365 -2.299 1.00 84.06 78 LEU A O 1
ATOM 625 N N . GLU A 1 79 ? -12.045 5.009 -4.508 1.00 83.75 79 GLU A N 1
ATOM 626 C CA . GLU A 1 79 ? -13.450 4.590 -4.405 1.00 83.75 79 GLU A CA 1
ATOM 627 C C . GLU A 1 79 ? -13.596 3.198 -3.772 1.00 83.75 79 GLU A C 1
ATOM 629 O O . GLU A 1 79 ? -14.546 2.939 -3.032 1.00 83.75 79 GLU A O 1
ATOM 634 N N . ASP A 1 80 ? -12.643 2.297 -4.031 1.00 84.94 80 ASP A N 1
ATOM 635 C CA . ASP A 1 80 ? -12.654 0.948 -3.470 1.00 84.94 80 ASP A CA 1
ATOM 636 C C . ASP A 1 80 ? -12.156 0.969 -2.016 1.00 84.94 80 ASP A C 1
ATOM 638 O O . ASP A 1 80 ? -10.964 1.127 -1.729 1.00 84.94 80 ASP A O 1
ATOM 642 N N . ASN A 1 81 ? -13.098 0.788 -1.088 1.00 79.62 81 ASN A N 1
ATOM 643 C CA . ASN A 1 81 ? -12.828 0.778 0.346 1.00 79.62 81 ASN A CA 1
ATOM 644 C C . ASN A 1 81 ? -11.839 -0.326 0.752 1.00 79.62 81 ASN A C 1
ATOM 646 O O . ASN A 1 81 ? -11.012 -0.088 1.629 1.00 79.62 81 ASN A O 1
ATOM 650 N N . ALA A 1 82 ? -11.893 -1.511 0.134 1.00 79.25 82 ALA A N 1
ATOM 651 C CA . ALA A 1 82 ? -10.993 -2.614 0.465 1.00 79.25 82 ALA A CA 1
ATOM 652 C C . ALA A 1 82 ? -9.565 -2.292 0.030 1.00 79.25 82 ALA A C 1
ATOM 654 O O . ALA A 1 82 ? -8.619 -2.461 0.802 1.00 79.25 82 ALA A O 1
ATOM 655 N N . LEU A 1 83 ? -9.406 -1.781 -1.190 1.00 83.25 83 LEU A N 1
ATOM 656 C CA . LEU A 1 83 ? -8.116 -1.345 -1.705 1.00 83.25 83 LEU A CA 1
ATOM 657 C C . LEU A 1 83 ? -7.541 -0.223 -0.840 1.00 83.25 83 LEU A C 1
ATOM 659 O O . LEU A 1 83 ? -6.378 -0.302 -0.443 1.00 83.25 83 LEU A O 1
ATOM 663 N N . ARG A 1 84 ? -8.357 0.775 -0.481 1.00 85.62 84 ARG A N 1
ATOM 664 C CA . ARG A 1 84 ? -7.952 1.846 0.437 1.00 85.62 84 ARG A CA 1
ATOM 665 C C . ARG A 1 84 ? -7.476 1.278 1.770 1.00 85.62 84 ARG A C 1
ATOM 667 O O . ARG A 1 84 ? -6.376 1.603 2.199 1.00 85.62 84 ARG A O 1
ATOM 674 N N . THR A 1 85 ? -8.250 0.387 2.392 1.00 83.44 85 THR A N 1
ATOM 675 C CA . THR A 1 85 ? -7.873 -0.291 3.642 1.00 83.44 85 THR A CA 1
ATOM 676 C C . THR A 1 85 ? -6.519 -1.001 3.525 1.00 83.44 85 THR A C 1
ATOM 678 O O . THR A 1 85 ? -5.647 -0.793 4.372 1.00 83.44 85 THR A O 1
ATOM 681 N N . TYR A 1 86 ? -6.309 -1.809 2.481 1.00 84.56 86 TYR A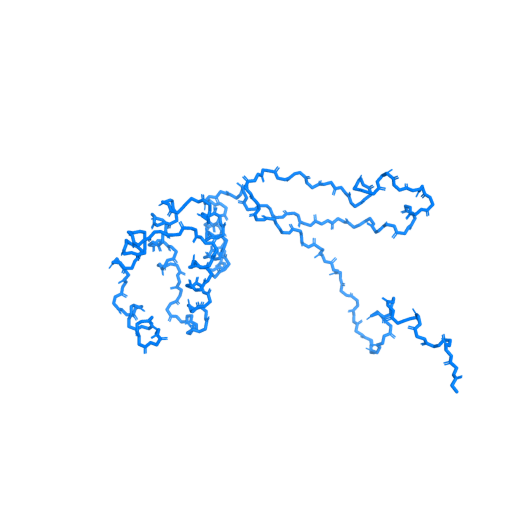 N 1
ATOM 682 C CA . TYR A 1 86 ? -5.058 -2.551 2.295 1.00 84.56 86 TYR A CA 1
ATOM 683 C C . TYR A 1 86 ? -3.854 -1.640 2.056 1.00 84.56 86 TYR A C 1
ATOM 685 O O . TYR A 1 86 ? -2.799 -1.859 2.654 1.00 84.56 86 TYR A O 1
ATOM 693 N N . LEU A 1 87 ? -3.998 -0.614 1.215 1.00 86.31 87 LEU A N 1
ATOM 694 C CA . LEU A 1 87 ? -2.906 0.310 0.915 1.00 86.31 87 LEU A CA 1
ATOM 695 C C . LEU A 1 87 ? -2.548 1.170 2.132 1.00 86.31 87 LEU A C 1
ATOM 697 O O . LEU A 1 87 ? -1.361 1.355 2.403 1.00 86.31 87 LEU A O 1
ATOM 701 N N . SER A 1 88 ? -3.538 1.635 2.901 1.00 85.69 88 SER A N 1
ATOM 702 C CA . SER A 1 88 ? -3.294 2.362 4.152 1.00 85.69 88 SER A CA 1
ATOM 703 C C . SER A 1 88 ? -2.532 1.495 5.156 1.00 85.69 88 SER A C 1
ATOM 705 O O . SER A 1 88 ? -1.531 1.928 5.719 1.00 85.69 88 SER A O 1
ATOM 707 N N . LEU A 1 89 ? -2.936 0.237 5.330 1.00 86.06 89 LEU A N 1
ATOM 708 C CA . LEU A 1 89 ? -2.245 -0.705 6.209 1.00 86.06 89 LEU A CA 1
ATOM 709 C C . LEU A 1 89 ? -0.784 -0.931 5.787 1.00 86.06 89 LEU A C 1
ATOM 711 O O . LEU A 1 89 ? 0.136 -0.854 6.599 1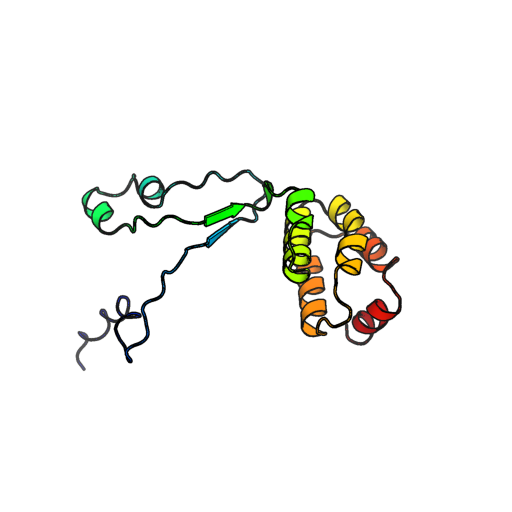.00 86.06 89 LEU A O 1
ATOM 715 N N . GLN A 1 90 ? -0.554 -1.179 4.502 1.00 86.06 90 GLN A N 1
ATOM 716 C CA . GLN A 1 90 ? 0.788 -1.427 3.980 1.00 86.06 90 GLN A CA 1
ATOM 717 C C . GLN A 1 90 ? 1.677 -0.182 4.030 1.00 86.06 90 GLN A C 1
ATOM 719 O O . GLN A 1 90 ? 2.888 -0.314 4.181 1.00 86.06 90 GLN A O 1
ATOM 724 N N . ARG A 1 91 ? 1.095 1.018 3.948 1.00 85.88 91 ARG A N 1
ATOM 725 C CA . ARG A 1 91 ? 1.803 2.293 4.108 1.00 85.88 91 ARG A CA 1
ATOM 726 C C . ARG A 1 91 ? 2.359 2.471 5.519 1.00 85.88 91 ARG A C 1
ATOM 728 O O . ARG A 1 91 ? 3.531 2.806 5.660 1.00 85.88 91 ARG A O 1
ATOM 735 N N . TYR A 1 92 ? 1.548 2.232 6.548 1.00 85.00 92 TYR A N 1
ATOM 736 C CA . TYR A 1 92 ? 1.959 2.445 7.942 1.00 85.00 92 TYR A CA 1
ATOM 737 C C . TYR A 1 92 ? 2.664 1.234 8.570 1.00 85.00 92 TYR A C 1
ATOM 739 O O . TYR A 1 92 ? 3.021 1.271 9.740 1.00 85.00 92 TYR A O 1
ATOM 747 N N . ARG A 1 93 ? 2.935 0.163 7.811 1.00 84.94 93 ARG A N 1
ATOM 748 C CA . ARG A 1 93 ? 3.556 -1.068 8.343 1.00 84.94 93 ARG A CA 1
ATOM 749 C C . ARG A 1 93 ? 4.911 -0.864 9.033 1.00 84.94 93 ARG A C 1
ATOM 751 O O . ARG A 1 93 ? 5.332 -1.710 9.810 1.00 84.94 93 ARG A O 1
ATOM 758 N N . TYR A 1 94 ? 5.621 0.207 8.680 1.00 84.75 94 TYR A N 1
ATOM 759 C CA . TYR A 1 94 ? 6.940 0.537 9.221 1.00 84.75 94 TYR A CA 1
ATOM 760 C C . TYR A 1 94 ? 6.888 1.599 10.326 1.00 84.75 94 TYR A C 1
ATOM 762 O O . TYR A 1 94 ? 7.934 1.957 10.858 1.00 84.75 94 TYR A O 1
ATOM 770 N N . ASP A 1 95 ? 5.692 2.087 10.659 1.00 87.12 95 ASP A N 1
ATOM 771 C CA . ASP A 1 95 ? 5.429 3.015 11.756 1.00 87.12 95 ASP A CA 1
ATOM 772 C C . ASP A 1 95 ? 4.218 2.500 12.560 1.00 87.12 95 ASP A C 1
ATOM 774 O O . ASP A 1 95 ? 3.080 2.921 12.323 1.00 87.12 95 ASP A O 1
ATOM 778 N N . PRO A 1 96 ? 4.445 1.544 13.484 1.00 84.69 96 PRO A N 1
ATOM 779 C CA . PRO A 1 96 ? 3.393 0.951 14.306 1.00 84.69 96 PRO A CA 1
ATOM 780 C C . PRO A 1 96 ? 2.551 1.991 15.054 1.00 84.69 96 PRO A C 1
ATOM 782 O O . PRO A 1 96 ? 1.333 1.857 15.108 1.00 84.69 96 PRO A O 1
ATOM 785 N N . ASN A 1 97 ? 3.169 3.066 15.551 1.00 87.19 97 ASN A N 1
ATOM 786 C CA . ASN A 1 97 ? 2.467 4.138 16.260 1.00 87.19 97 ASN A CA 1
ATOM 787 C C . ASN A 1 97 ? 1.491 4.877 15.334 1.00 87.19 97 ASN A C 1
ATOM 789 O O . ASN A 1 97 ? 0.330 5.108 15.686 1.00 87.19 97 ASN A O 1
ATOM 793 N N . ALA A 1 98 ? 1.933 5.226 14.121 1.00 86.44 98 ALA A N 1
ATOM 794 C CA . ALA A 1 98 ? 1.048 5.822 13.125 1.00 86.44 98 ALA A CA 1
ATOM 795 C C . ALA A 1 98 ? -0.056 4.849 12.690 1.00 86.44 98 ALA A C 1
ATOM 797 O O . ALA A 1 98 ? -1.201 5.269 12.512 1.00 86.44 98 ALA A O 1
ATOM 798 N N . LEU A 1 99 ? 0.251 3.554 12.562 1.00 86.44 99 LEU A N 1
ATOM 799 C CA . LEU A 1 99 ? -0.735 2.529 12.224 1.00 86.44 99 LEU A CA 1
ATOM 800 C C . LEU A 1 99 ? -1.836 2.433 13.285 1.00 86.44 99 LEU A C 1
ATOM 802 O O . LEU A 1 99 ? -3.013 2.431 12.925 1.00 86.44 99 LEU A O 1
ATOM 806 N N . VAL A 1 100 ? -1.470 2.390 14.569 1.00 83.94 100 VAL A N 1
ATOM 807 C CA . VAL A 1 100 ? -2.412 2.352 15.701 1.00 83.94 100 VAL A CA 1
ATOM 808 C C . VAL A 1 100 ? -3.336 3.569 15.657 1.00 83.94 100 VAL A C 1
ATOM 810 O O . VAL A 1 100 ? -4.559 3.420 15.662 1.00 83.94 100 VAL A O 1
ATOM 813 N N . LYS A 1 101 ? -2.775 4.771 15.476 1.00 84.44 101 LYS A N 1
ATOM 814 C CA . LYS A 1 101 ? -3.555 6.013 15.358 1.00 84.44 101 LYS A CA 1
ATOM 815 C C . LYS A 1 101 ? -4.548 5.985 14.190 1.00 84.44 101 LYS A C 1
ATOM 817 O O . LYS A 1 101 ? -5.647 6.528 14.296 1.00 84.44 101 LYS A O 1
ATOM 822 N N . GLN A 1 102 ? -4.178 5.345 13.083 1.00 82.12 102 GLN A N 1
ATOM 823 C CA . GLN A 1 102 ? -5.015 5.243 11.885 1.00 82.12 102 GLN A CA 1
ATOM 824 C C . GLN A 1 102 ? -5.963 4.038 11.892 1.00 82.12 102 GLN A C 1
ATOM 826 O O . GLN A 1 102 ? -6.882 3.974 11.068 1.00 82.12 102 GLN A O 1
ATOM 831 N N . MET A 1 103 ? -5.809 3.093 12.827 1.00 79.56 103 MET A N 1
ATOM 832 C CA . MET A 1 103 ? -6.632 1.881 12.868 1.00 79.56 103 MET A CA 1
ATOM 833 C C . MET A 1 103 ? -8.110 2.167 13.032 1.00 79.56 103 MET A C 1
ATOM 835 O O . MET A 1 103 ? -8.917 1.485 12.410 1.00 79.56 103 MET A O 1
ATOM 839 N N . GLN A 1 104 ? -8.489 3.201 13.778 1.00 74.62 104 GLN A N 1
ATOM 840 C CA . GLN A 1 104 ? -9.899 3.569 13.888 1.00 74.62 104 GLN A CA 1
ATOM 841 C C . GLN A 1 104 ? -10.492 3.944 12.525 1.00 74.62 104 GLN A C 1
ATOM 843 O O . GLN A 1 104 ? -11.575 3.479 12.178 1.00 74.62 104 GLN A O 1
ATOM 848 N N . GLN A 1 105 ? -9.776 4.729 11.715 1.00 76.38 105 GLN A N 1
ATOM 849 C CA . GLN A 1 105 ? -10.231 5.092 10.371 1.00 76.38 105 GLN A CA 1
ATOM 850 C C . GLN A 1 105 ? -10.290 3.869 9.459 1.00 76.38 105 GLN A C 1
ATOM 852 O O . GLN A 1 105 ? -11.271 3.672 8.741 1.00 76.38 105 GLN A O 1
ATOM 857 N N . ILE A 1 106 ? -9.267 3.016 9.527 1.00 78.06 106 ILE A N 1
ATOM 858 C CA . ILE A 1 106 ? -9.192 1.803 8.718 1.00 78.06 106 ILE A CA 1
ATOM 859 C C . ILE A 1 106 ? -10.341 0.857 9.078 1.00 78.06 106 ILE A C 1
ATOM 861 O O . ILE A 1 106 ? -11.083 0.454 8.189 1.00 78.06 106 ILE A O 1
ATOM 865 N N . ILE A 1 107 ? -10.572 0.582 10.359 1.00 74.88 107 ILE A N 1
ATOM 866 C CA . ILE A 1 107 ? -11.651 -0.291 10.836 1.00 74.88 107 ILE A CA 1
ATOM 867 C C . ILE A 1 107 ? -13.031 0.298 10.528 1.00 74.88 107 ILE A C 1
ATOM 869 O O . ILE A 1 107 ? -13.929 -0.441 10.141 1.00 74.88 107 ILE A O 1
ATOM 873 N N . ASN A 1 108 ? -13.209 1.615 10.626 1.00 71.19 108 ASN A N 1
ATOM 874 C CA . ASN A 1 108 ? -14.468 2.263 10.249 1.00 71.19 108 ASN A CA 1
ATOM 875 C C . ASN A 1 108 ? -14.709 2.249 8.731 1.00 71.19 108 ASN A C 1
ATOM 877 O O . ASN A 1 108 ? -15.856 2.286 8.295 1.00 71.19 108 ASN A O 1
ATOM 881 N N . SER A 1 109 ? -13.647 2.180 7.922 1.00 70.19 109 SER A N 1
ATOM 882 C CA . SER A 1 109 ? -13.745 2.028 6.465 1.00 70.19 109 SER A CA 1
ATOM 883 C C . SER A 1 109 ? -14.032 0.592 6.014 1.00 70.19 109 SER A C 1
ATOM 885 O O . SER A 1 109 ? -14.383 0.366 4.853 1.00 70.19 109 SER A O 1
ATOM 887 N N . ILE A 1 110 ? -13.898 -0.380 6.923 1.00 71.75 110 ILE A N 1
ATOM 888 C CA . ILE A 1 110 ? -14.243 -1.773 6.666 1.00 71.75 110 ILE A CA 1
ATOM 889 C C . ILE A 1 110 ? -15.771 -1.885 6.630 1.00 71.75 110 ILE A C 1
ATOM 891 O O . ILE A 1 110 ? -16.458 -1.765 7.642 1.00 71.75 110 ILE A O 1
ATOM 895 N N . ASP A 1 111 ? -16.296 -2.154 5.440 1.00 69.00 111 ASP A N 1
ATOM 896 C CA . ASP A 1 111 ? -17.692 -2.478 5.197 1.00 69.00 111 ASP A CA 1
ATOM 897 C C . ASP A 1 111 ? -18.163 -3.627 6.127 1.00 69.00 111 ASP A C 1
ATOM 899 O O . ASP A 1 111 ? -17.547 -4.702 6.161 1.00 69.00 111 ASP A O 1
ATOM 903 N N . PRO A 1 112 ? -19.265 -3.452 6.882 1.00 64.06 112 PRO A N 1
ATOM 904 C CA . PRO A 1 112 ? -19.841 -4.507 7.718 1.00 64.06 112 PRO A CA 1
ATOM 905 C C . PRO A 1 112 ? -20.250 -5.779 6.945 1.00 64.06 112 PRO A C 1
ATOM 907 O O . PRO A 1 112 ? -20.423 -6.839 7.568 1.00 64.06 112 PRO A O 1
ATOM 910 N N . TYR A 1 113 ? -20.382 -5.710 5.618 1.00 60.69 113 TYR A N 1
ATOM 911 C CA . TYR A 1 113 ? -20.632 -6.842 4.724 1.00 60.69 113 TYR A CA 1
ATOM 912 C C . TYR A 1 113 ? -19.365 -7.599 4.303 1.00 60.69 113 TYR A C 1
ATOM 914 O O . TYR A 1 113 ? -19.480 -8.655 3.674 1.00 60.69 113 TYR A O 1
ATOM 922 N N . TYR A 1 114 ? -18.162 -7.141 4.672 1.00 68.62 114 TYR A N 1
ATOM 923 C CA . TYR A 1 114 ? -16.948 -7.895 4.371 1.00 68.62 114 TYR A CA 1
ATOM 924 C C . TYR A 1 114 ? -16.977 -9.290 5.000 1.00 68.62 114 TYR A C 1
ATOM 926 O O . TYR A 1 114 ? -17.362 -9.504 6.155 1.00 68.62 114 TYR A O 1
ATOM 934 N N . SER A 1 115 ? -16.551 -10.269 4.200 1.00 69.31 115 SER A N 1
ATOM 935 C CA . SER A 1 115 ? -16.550 -11.672 4.602 1.00 69.31 115 SER A CA 1
ATOM 936 C C . SER A 1 115 ? -15.630 -11.916 5.802 1.00 69.31 115 SER A C 1
ATOM 938 O O . SER A 1 115 ? -14.598 -11.265 5.970 1.00 69.31 115 SER A O 1
ATOM 940 N N . LYS A 1 116 ? -15.945 -12.936 6.607 1.00 71.75 116 LYS A N 1
ATOM 941 C CA . LYS A 1 116 ? -15.083 -13.390 7.715 1.00 71.75 116 LYS A CA 1
ATOM 942 C C . LYS A 1 116 ? -13.632 -13.627 7.268 1.00 71.75 116 LYS A C 1
ATOM 944 O O . LYS A 1 116 ? -12.695 -13.286 7.980 1.00 71.75 116 LYS A O 1
ATOM 949 N N . ASN A 1 117 ? -13.457 -14.164 6.060 1.00 75.88 117 ASN A N 1
ATOM 950 C CA . ASN A 1 117 ? -12.146 -14.443 5.477 1.00 75.88 117 ASN A CA 1
ATOM 951 C C . ASN A 1 117 ? -11.354 -13.167 5.166 1.00 75.88 117 ASN A C 1
ATOM 953 O O . ASN A 1 117 ? -10.132 -13.176 5.289 1.00 75.88 117 ASN A O 1
ATOM 957 N N . TYR A 1 118 ? -12.033 -12.083 4.784 1.00 76.62 118 TYR A N 1
ATOM 958 C CA . TYR A 1 118 ? -11.405 -10.783 4.559 1.00 76.62 118 TYR A CA 1
ATOM 959 C C . TYR A 1 118 ? -10.839 -10.221 5.867 1.00 76.62 118 TYR A C 1
ATOM 961 O O . TYR A 1 118 ? -9.644 -9.948 5.948 1.00 76.62 118 TYR A O 1
ATOM 969 N N . LEU A 1 119 ? -11.670 -10.154 6.914 1.00 77.31 119 LEU A N 1
ATOM 970 C CA . LEU A 1 119 ? -11.257 -9.658 8.231 1.00 77.31 119 LEU A CA 1
ATOM 971 C C . LEU A 1 119 ? -10.109 -10.485 8.810 1.00 77.31 119 LEU A C 1
ATOM 973 O O . LEU A 1 119 ? -9.130 -9.928 9.294 1.00 77.31 119 LEU A O 1
ATOM 977 N N . ARG A 1 120 ? -10.180 -11.816 8.700 1.00 79.69 120 ARG A N 1
ATOM 978 C CA . ARG A 1 120 ? -9.097 -12.692 9.158 1.00 79.69 120 ARG A CA 1
ATOM 979 C C . ARG A 1 120 ? -7.783 -12.391 8.441 1.00 79.69 120 ARG A C 1
ATOM 981 O O . ARG A 1 120 ? -6.769 -12.221 9.103 1.00 79.69 120 ARG A O 1
ATOM 988 N N . LYS A 1 121 ? -7.789 -12.307 7.107 1.00 81.94 121 LYS A N 1
ATOM 989 C CA . LYS A 1 121 ? -6.578 -11.989 6.330 1.00 81.94 121 LYS A CA 1
ATOM 990 C C . LYS A 1 121 ? -6.017 -10.614 6.680 1.00 81.94 121 LYS A C 1
ATOM 992 O O . LYS A 1 121 ? -4.805 -10.455 6.727 1.00 81.94 121 LYS A O 1
ATOM 997 N N . PHE A 1 122 ? -6.895 -9.647 6.932 1.00 82.31 122 PHE A N 1
ATOM 998 C CA . PHE A 1 122 ? -6.520 -8.313 7.382 1.00 82.31 122 PHE A CA 1
ATOM 999 C C . PHE A 1 122 ? -5.766 -8.357 8.722 1.00 82.31 122 PHE A C 1
ATOM 1001 O O . PHE A 1 122 ? -4.655 -7.841 8.806 1.00 82.31 122 PHE A O 1
ATOM 1008 N N . PHE A 1 123 ? -6.306 -9.043 9.735 1.00 80.62 123 PHE A N 1
ATOM 1009 C CA . PHE A 1 123 ? -5.639 -9.169 11.038 1.00 80.62 123 PHE A CA 1
ATOM 1010 C C . PHE A 1 123 ? -4.361 -10.010 10.985 1.00 80.62 123 PHE A C 1
ATOM 1012 O O . PHE A 1 123 ? -3.366 -9.618 11.583 1.00 80.62 123 PHE A O 1
ATOM 1019 N N . VAL A 1 124 ? -4.354 -11.122 10.240 1.00 84.50 124 VAL A N 1
ATOM 1020 C CA . VAL A 1 124 ? -3.142 -11.941 10.052 1.00 84.50 124 VAL A CA 1
ATOM 1021 C C . VAL A 1 124 ? -2.026 -11.106 9.431 1.00 84.50 124 VAL A C 1
ATOM 1023 O O . VAL A 1 124 ? -0.917 -11.107 9.948 1.00 84.50 124 VAL A O 1
ATOM 1026 N N . TYR A 1 125 ? -2.325 -10.324 8.387 1.00 84.50 125 TYR A N 1
ATOM 1027 C CA . TYR A 1 125 ? -1.329 -9.432 7.798 1.00 84.50 125 TYR A CA 1
ATOM 1028 C C . TYR A 1 125 ? -0.784 -8.439 8.827 1.00 84.50 125 TYR A C 1
ATOM 1030 O O . TYR A 1 125 ? 0.420 -8.236 8.880 1.00 84.50 125 TYR A O 1
ATOM 1038 N N . ILE A 1 126 ? -1.645 -7.811 9.634 1.00 83.62 126 ILE A N 1
ATOM 1039 C CA . ILE A 1 126 ? -1.205 -6.849 10.655 1.00 83.62 126 ILE A CA 1
ATOM 1040 C C . ILE A 1 126 ? -0.228 -7.506 11.633 1.00 83.62 126 ILE A C 1
ATOM 1042 O O . ILE A 1 126 ? 0.839 -6.957 11.879 1.00 83.62 126 ILE A O 1
ATOM 1046 N N . LEU A 1 127 ? -0.581 -8.679 12.155 1.00 83.25 127 LEU A N 1
ATOM 1047 C CA . LEU A 1 127 ? 0.219 -9.379 13.159 1.00 83.25 127 LEU A CA 1
ATOM 1048 C C . LEU A 1 127 ? 1.543 -9.915 12.598 1.00 83.25 127 LEU A C 1
ATOM 1050 O O . LEU A 1 127 ? 2.526 -9.978 13.326 1.00 83.25 127 LEU A O 1
ATOM 1054 N N . GLU A 1 128 ? 1.578 -10.303 11.321 1.00 83.25 128 GLU A N 1
ATOM 1055 C CA . GLU A 1 128 ? 2.781 -10.859 10.688 1.00 83.25 128 GLU A CA 1
ATOM 1056 C C . GLU A 1 128 ? 3.688 -9.794 10.055 1.00 83.25 128 GLU A C 1
ATOM 1058 O O . GLU A 1 128 ? 4.910 -9.936 10.051 1.00 83.25 128 GLU A O 1
ATOM 1063 N N . ALA A 1 129 ? 3.115 -8.744 9.465 1.00 81.12 129 ALA A N 1
ATOM 1064 C CA . ALA A 1 129 ? 3.847 -7.797 8.623 1.00 81.12 129 ALA A CA 1
ATOM 1065 C C . ALA A 1 129 ? 4.271 -6.508 9.342 1.00 81.12 129 ALA A C 1
ATOM 1067 O O . ALA A 1 129 ? 5.005 -5.709 8.737 1.00 81.12 129 ALA A O 1
ATOM 1068 N N . VAL A 1 130 ? 3.790 -6.299 10.573 1.00 84.50 130 VAL A N 1
ATOM 1069 C CA . VAL A 1 130 ? 4.031 -5.116 11.408 1.00 84.50 130 VAL A CA 1
ATOM 1070 C C . VAL A 1 130 ? 4.639 -5.549 12.738 1.00 84.50 130 VAL A C 1
ATOM 1072 O O . VAL A 1 130 ? 4.157 -6.473 13.385 1.00 84.50 130 VAL A O 1
ATOM 1075 N N . GLU A 1 131 ? 5.683 -4.848 13.170 1.00 85.31 131 GLU A N 1
ATOM 1076 C CA . GLU A 1 131 ? 6.334 -5.073 14.463 1.00 85.31 131 GLU A CA 1
ATOM 1077 C C . GLU A 1 131 ? 5.497 -4.442 15.593 1.00 85.31 131 GLU A C 1
ATOM 1079 O O . GLU A 1 131 ? 5.763 -3.332 16.056 1.00 85.31 131 GLU A O 1
ATOM 1084 N N . LEU A 1 132 ? 4.420 -5.125 15.992 1.00 84.31 132 LEU A N 1
ATOM 1085 C CA . LEU A 1 132 ? 3.527 -4.687 17.068 1.00 84.31 132 LEU A CA 1
ATOM 1086 C C . LEU A 1 132 ? 4.020 -5.147 18.448 1.00 84.31 132 LEU A C 1
ATOM 1088 O O . LEU A 1 132 ? 4.526 -6.256 18.603 1.00 84.31 132 LEU A O 1
ATOM 1092 N N . THR A 1 133 ? 3.816 -4.302 19.460 1.00 86.00 133 THR A N 1
ATOM 1093 C CA . THR A 1 133 ? 3.977 -4.649 20.878 1.00 86.00 133 THR A CA 1
ATOM 1094 C C . THR A 1 133 ? 2.616 -5.035 21.456 1.00 86.00 133 THR A C 1
ATOM 1096 O O . THR A 1 133 ? 1.580 -4.786 20.831 1.00 86.00 133 THR A O 1
ATOM 1099 N N . GLU A 1 134 ? 2.593 -5.614 22.657 1.00 81.75 134 GLU A N 1
ATOM 1100 C CA . GLU A 1 134 ? 1.333 -5.894 23.360 1.00 81.75 134 GLU A CA 1
ATOM 1101 C C . GLU A 1 134 ? 0.495 -4.623 23.564 1.00 81.75 134 GLU A C 1
ATOM 1103 O O . GLU A 1 134 ? -0.707 -4.641 23.306 1.00 81.75 134 GLU A O 1
ATOM 1108 N N . ASP A 1 135 ? 1.132 -3.501 23.910 1.00 84.25 135 ASP A N 1
ATOM 1109 C CA . ASP A 1 135 ? 0.457 -2.209 24.075 1.00 84.25 135 ASP A CA 1
ATOM 1110 C C . ASP A 1 135 ? -0.209 -1.740 22.773 1.00 84.25 135 ASP A C 1
ATOM 1112 O O . ASP A 1 135 ? -1.380 -1.359 22.780 1.00 84.25 135 ASP A O 1
ATOM 1116 N N . HIS A 1 136 ? 0.488 -1.852 21.632 1.00 84.62 136 HIS A N 1
ATOM 1117 C CA . HIS A 1 136 ? -0.093 -1.516 20.328 1.00 84.62 136 HIS A CA 1
ATOM 1118 C C . HIS A 1 136 ? -1.321 -2.377 20.020 1.00 84.62 136 HIS A C 1
ATOM 1120 O O . HIS A 1 136 ? -2.316 -1.883 19.492 1.00 84.62 136 HIS A O 1
ATOM 1126 N N . ILE A 1 137 ? -1.265 -3.674 20.335 1.00 81.31 137 ILE A N 1
ATOM 1127 C CA . ILE A 1 137 ? -2.391 -4.589 20.133 1.00 81.31 137 ILE A CA 1
ATOM 1128 C C . ILE A 1 137 ? -3.575 -4.127 20.988 1.00 81.31 137 ILE A C 1
ATOM 1130 O O . ILE A 1 137 ? -4.667 -3.923 20.457 1.00 81.31 137 ILE A O 1
ATOM 1134 N N . LEU A 1 138 ? -3.372 -3.907 22.286 1.00 80.81 138 LEU A N 1
ATOM 1135 C CA . LEU A 1 138 ? -4.435 -3.468 23.193 1.00 80.81 138 LEU A CA 1
ATOM 1136 C C . LEU A 1 138 ? -5.090 -2.165 22.721 1.00 80.81 138 LEU A C 1
ATOM 1138 O O . LEU A 1 138 ? -6.319 -2.092 22.659 1.00 80.81 138 LEU A O 1
ATOM 1142 N N . GLU A 1 139 ? -4.293 -1.186 22.296 1.00 83.19 139 GLU A N 1
ATOM 1143 C CA . GLU A 1 139 ? -4.782 0.105 21.805 1.00 83.19 139 GLU A CA 1
ATOM 1144 C C . GLU A 1 139 ? -5.562 -0.016 20.485 1.00 83.19 139 GLU A C 1
ATOM 1146 O O . GLU A 1 139 ? -6.575 0.658 20.291 1.00 83.19 139 GLU A O 1
ATOM 1151 N N . ILE A 1 140 ? -5.160 -0.924 19.588 1.00 77.94 140 ILE A N 1
ATOM 1152 C CA . ILE A 1 140 ? -5.909 -1.211 18.355 1.00 77.94 140 ILE A CA 1
ATOM 1153 C C . ILE A 1 140 ? -7.267 -1.838 18.677 1.00 77.94 140 ILE A C 1
ATOM 1155 O O . ILE A 1 140 ? -8.264 -1.495 18.038 1.00 77.94 140 ILE A O 1
ATOM 1159 N N . PHE A 1 141 ? -7.319 -2.765 19.638 1.00 74.75 141 PHE A N 1
ATOM 1160 C CA . PHE A 1 141 ? -8.522 -3.542 19.936 1.00 74.75 141 PHE A CA 1
ATOM 1161 C C . PHE A 1 141 ? -9.492 -2.849 20.902 1.00 74.75 141 PHE A C 1
ATOM 1163 O O . PHE A 1 141 ? -10.696 -3.104 20.809 1.00 74.75 141 PHE A O 1
ATOM 1170 N N . GLU A 1 142 ? -9.044 -1.961 21.791 1.00 75.38 142 GLU A N 1
ATOM 1171 C CA . GLU A 1 142 ? -9.905 -1.249 22.748 1.00 75.38 142 GLU A CA 1
ATOM 1172 C C . GLU A 1 142 ? -11.096 -0.518 22.096 1.00 75.38 142 GLU A C 1
ATOM 1174 O O . GLU A 1 142 ? -12.241 -0.836 22.448 1.00 75.38 142 GLU A O 1
ATOM 1179 N N . PRO A 1 143 ? -10.888 0.380 21.113 1.00 70.12 143 PRO A N 1
ATOM 1180 C CA . PRO A 1 143 ? -11.944 1.222 20.552 1.00 70.12 143 PRO A CA 1
ATOM 1181 C C . PRO A 1 143 ? -12.821 0.507 19.513 1.00 70.12 143 PRO A C 1
ATOM 1183 O O . PRO A 1 143 ? -13.773 1.097 18.997 1.00 70.12 143 PRO A O 1
ATOM 1186 N N . ILE A 1 144 ? -12.532 -0.755 19.174 1.00 69.56 144 ILE A N 1
ATOM 1187 C CA . ILE A 1 144 ? -13.279 -1.481 18.140 1.00 69.56 144 ILE A CA 1
ATOM 1188 C C . ILE A 1 144 ? -14.732 -1.680 18.573 1.00 69.56 144 ILE A C 1
ATOM 1190 O O . ILE A 1 144 ? -15.020 -2.179 19.664 1.00 69.56 144 ILE A O 1
ATOM 1194 N N . ASN A 1 145 ? -15.657 -1.363 17.662 1.00 65.56 145 ASN A N 1
ATOM 1195 C CA . ASN A 1 145 ? -17.086 -1.574 17.854 1.00 65.56 145 ASN A CA 1
ATOM 1196 C C . ASN A 1 145 ? -17.375 -3.021 18.323 1.00 65.56 145 ASN A C 1
ATOM 1198 O O . ASN A 1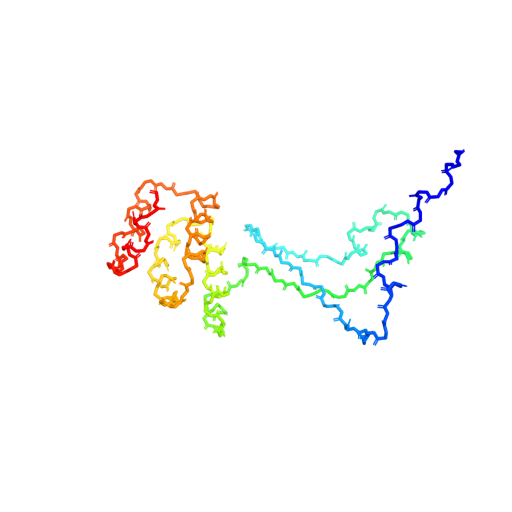 145 ? -16.925 -3.973 17.671 1.00 65.56 145 ASN A O 1
ATOM 1202 N N . PRO A 1 146 ? -18.182 -3.220 19.384 1.00 64.94 146 PRO A N 1
ATOM 1203 C CA . PRO A 1 146 ? -18.525 -4.544 19.906 1.00 64.94 146 PRO A CA 1
ATOM 1204 C C . PRO A 1 146 ? -19.030 -5.533 18.844 1.00 64.94 146 PRO A C 1
ATOM 1206 O O . PRO A 1 146 ? -18.713 -6.720 18.902 1.00 64.94 146 PRO A O 1
ATOM 1209 N N . LYS A 1 147 ? -19.761 -5.060 17.823 1.00 62.22 147 LYS A N 1
ATOM 1210 C CA . LYS A 1 147 ? -20.263 -5.903 16.720 1.00 62.22 147 LYS A CA 1
ATOM 1211 C C . LYS A 1 147 ? -19.139 -6.523 15.882 1.00 62.22 147 LYS A C 1
ATOM 1213 O O . LYS A 1 147 ? -19.290 -7.635 15.380 1.00 62.22 147 LYS A O 1
ATOM 1218 N N . ILE A 1 148 ? -18.022 -5.811 15.734 1.00 62.47 148 ILE A N 1
ATOM 1219 C CA . ILE A 1 148 ? -16.827 -6.283 15.027 1.00 62.47 148 ILE A CA 1
ATOM 1220 C C . ILE A 1 148 ? -15.995 -7.165 15.967 1.00 62.47 148 ILE A C 1
ATOM 1222 O O . ILE A 1 148 ? -15.581 -8.246 15.550 1.00 62.47 148 ILE A O 1
ATOM 1226 N N . LYS A 1 149 ? -15.852 -6.785 17.250 1.00 60.38 149 LYS A N 1
ATOM 1227 C CA . LYS A 1 149 ? -15.189 -7.610 18.281 1.00 60.38 149 LYS A CA 1
ATOM 1228 C C . LYS A 1 149 ? -15.764 -9.026 18.343 1.00 60.38 149 LYS A C 1
ATOM 1230 O O . LYS A 1 149 ? -15.006 -9.986 18.282 1.00 60.38 149 LYS A O 1
ATOM 1235 N N . ILE A 1 150 ? -17.090 -9.180 18.369 1.00 56.88 150 ILE A N 1
ATOM 1236 C CA . ILE A 1 150 ? -17.745 -10.502 18.417 1.00 56.88 150 ILE A CA 1
ATOM 1237 C C . ILE A 1 150 ? -17.372 -11.370 17.200 1.00 56.88 150 ILE A C 1
ATOM 1239 O O . ILE A 1 150 ? -17.219 -12.580 17.327 1.00 56.88 150 ILE A O 1
ATOM 1243 N N . ARG A 1 151 ? -17.169 -10.784 16.013 1.00 59.12 151 ARG A N 1
ATOM 1244 C CA . ARG A 1 151 ? -16.739 -11.546 14.825 1.00 59.12 151 ARG A CA 1
ATOM 1245 C C . ARG A 1 151 ? -15.271 -11.979 14.878 1.00 59.12 151 ARG A C 1
ATOM 1247 O O . ARG A 1 151 ? -14.936 -12.951 14.208 1.00 59.12 151 ARG A O 1
ATOM 1254 N N . ILE A 1 152 ? -14.436 -11.276 15.642 1.00 57.66 152 ILE A N 1
ATOM 1255 C CA . ILE A 1 152 ? -13.004 -11.563 15.807 1.00 57.66 152 ILE A CA 1
ATOM 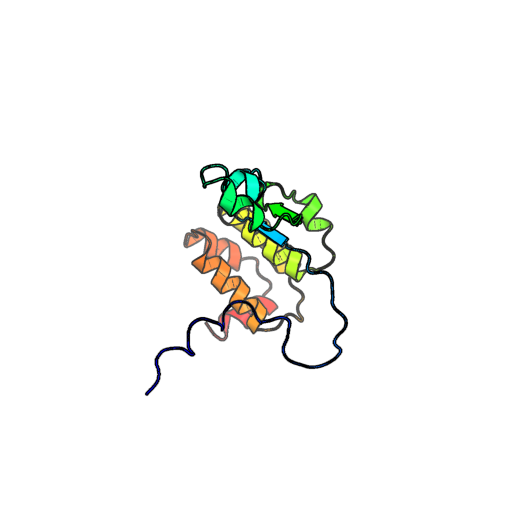1256 C C . ILE A 1 152 ? -12.789 -12.598 16.923 1.00 57.66 152 ILE A C 1
ATOM 1258 O O . ILE A 1 152 ? -12.155 -13.618 16.688 1.00 57.66 152 ILE A O 1
ATOM 1262 N N . TYR A 1 153 ? -13.369 -12.378 18.108 1.00 51.34 153 TYR A N 1
ATOM 1263 C CA . TYR A 1 153 ? -13.125 -13.197 19.305 1.00 51.34 153 TYR A CA 1
ATOM 1264 C C . TYR A 1 153 ? -13.783 -14.580 19.291 1.00 51.34 153 TYR A C 1
ATOM 1266 O O . TYR A 1 153 ? -13.318 -15.473 19.985 1.00 51.34 153 TYR A O 1
ATOM 1274 N N . VAL A 1 154 ? -14.858 -14.792 18.527 1.00 47.94 154 VAL A N 1
ATOM 1275 C CA . VAL A 1 154 ? -15.569 -16.085 18.551 1.00 47.94 154 VAL A CA 1
ATOM 1276 C C . VAL A 1 154 ? -14.752 -17.221 17.905 1.00 47.94 154 VAL A C 1
ATOM 1278 O O . VAL A 1 154 ? -15.144 -18.369 18.057 1.00 47.94 154 VAL A O 1
ATOM 1281 N N . ASN A 1 155 ? -13.647 -16.953 17.191 1.00 45.19 155 ASN A N 1
ATOM 1282 C CA . ASN A 1 155 ? -12.836 -17.999 16.538 1.00 45.19 155 ASN A CA 1
ATOM 1283 C C . ASN A 1 155 ? -11.355 -17.607 16.312 1.00 45.19 155 ASN A C 1
ATOM 1285 O O . ASN A 1 155 ? -10.813 -17.879 15.235 1.00 45.19 155 ASN A O 1
ATOM 1289 N N . LEU A 1 156 ? -10.725 -16.944 17.287 1.00 42.44 156 LEU A N 1
ATOM 1290 C CA . LEU A 1 156 ? -9.266 -17.043 17.439 1.00 42.44 156 LEU A CA 1
ATOM 1291 C C . LEU A 1 156 ? -8.935 -18.346 18.170 1.00 42.44 156 LEU A C 1
ATOM 1293 O O . LEU A 1 156 ? -9.673 -18.662 19.130 1.00 42.44 156 LEU A O 1
#

Sequence (156 aa):
MDSSTRISKLSLCCTSQSQKKVHPVIPILYYQGKEKWKVESMADLLKTYPKALMEYVPNYKSVFVGLFGLTDESLNQLEDNALRTYLSLQRYRYDPNALVKQMQQIINSIDPYYSKNYLRKFFVYILEAVELTEDHILEIFEPINPKIKIRIYVNL

Radius of gyration: 22.4 Å; chains: 1; bounding box: 47×56×55 Å